Protein AF-A0A1Y1ZBZ5-F1 (afdb_monomer_lite)

Radius of gyration: 18.66 Å; chains: 1; bounding box: 40×49×50 Å

Structure (mmCIF, N/CA/C/O backbone):
data_AF-A0A1Y1ZBZ5-F1
#
_entry.id   AF-A0A1Y1ZBZ5-F1
#
loop_
_atom_site.group_PDB
_atom_site.id
_atom_site.type_symbol
_atom_site.label_atom_id
_atom_site.label_alt_id
_atom_site.label_comp_id
_atom_site.label_asym_id
_atom_site.label_entity_id
_atom_site.label_seq_id
_atom_site.pdbx_PDB_ins_code
_atom_site.Cartn_x
_atom_site.Cartn_y
_atom_site.Cartn_z
_atom_site.occupancy
_atom_site.B_iso_or_equiv
_atom_site.auth_seq_id
_atom_site.auth_comp_id
_atom_site.auth_asym_id
_atom_site.auth_atom_id
_atom_site.pdbx_PDB_model_num
ATOM 1 N N . MET A 1 1 ? -11.394 -5.362 -21.907 1.00 69.38 1 MET A N 1
ATOM 2 C CA . MET A 1 1 ? -10.695 -4.689 -20.794 1.00 69.38 1 MET A CA 1
ATOM 3 C C . MET A 1 1 ? -11.351 -3.338 -20.574 1.00 69.38 1 MET A C 1
ATOM 5 O O . MET A 1 1 ? -11.351 -2.527 -21.493 1.00 69.38 1 MET A O 1
ATOM 9 N N . ASP A 1 2 ? -11.970 -3.129 -19.415 1.00 85.25 2 ASP A N 1
ATOM 10 C CA . ASP A 1 2 ? -12.517 -1.825 -19.032 1.00 85.25 2 ASP A CA 1
ATOM 11 C C . ASP A 1 2 ? -11.369 -0.964 -18.491 1.00 85.25 2 ASP A C 1
ATOM 13 O O . ASP A 1 2 ? -10.941 -1.118 -17.347 1.00 85.25 2 ASP A O 1
ATOM 17 N N . ILE A 1 3 ? -10.825 -0.106 -19.357 1.00 80.75 3 ILE A N 1
ATOM 18 C CA . ILE A 1 3 ? -9.650 0.720 -19.053 1.00 80.75 3 ILE A CA 1
ATOM 19 C C . ILE A 1 3 ? -9.920 1.647 -17.864 1.00 80.75 3 ILE A C 1
ATOM 21 O O . ILE A 1 3 ? -9.030 1.860 -17.050 1.00 80.75 3 ILE A O 1
ATOM 25 N N . TYR A 1 4 ? -11.143 2.159 -17.709 1.00 82.94 4 TYR A N 1
ATOM 26 C CA . TYR A 1 4 ? -11.467 3.058 -16.603 1.00 82.94 4 TYR A CA 1
ATOM 27 C C . TYR A 1 4 ? -11.467 2.334 -15.258 1.00 82.94 4 TYR A C 1
ATOM 29 O O . TYR A 1 4 ? -11.014 2.900 -14.265 1.00 82.94 4 TYR A O 1
ATOM 37 N N . LYS A 1 5 ? -11.937 1.083 -15.217 1.00 84.75 5 LYS A N 1
ATOM 38 C CA . LYS A 1 5 ? -11.842 0.249 -14.010 1.00 84.75 5 LYS A CA 1
ATOM 39 C C . LYS A 1 5 ? -10.399 -0.116 -13.677 1.00 84.75 5 LYS A C 1
ATOM 41 O O . LYS A 1 5 ? -10.025 -0.034 -12.516 1.00 84.75 5 LYS A O 1
ATOM 46 N N . LEU A 1 6 ? -9.586 -0.452 -14.679 1.00 86.56 6 LEU A N 1
ATOM 47 C CA . LEU A 1 6 ? -8.159 -0.712 -14.478 1.00 86.56 6 LEU A CA 1
ATOM 48 C C . LEU A 1 6 ? -7.444 0.516 -13.902 1.00 86.56 6 LEU A C 1
ATOM 50 O O . LEU A 1 6 ? -6.784 0.402 -12.877 1.00 86.56 6 LEU A O 1
ATOM 54 N N . LEU A 1 7 ? -7.623 1.690 -14.517 1.00 83.56 7 LEU A N 1
ATOM 55 C CA . LEU A 1 7 ? -6.985 2.934 -14.071 1.00 83.56 7 LEU A CA 1
ATOM 56 C C . LEU A 1 7 ? -7.372 3.311 -12.635 1.00 83.56 7 LEU A C 1
ATOM 58 O O . LEU A 1 7 ? -6.543 3.834 -11.901 1.00 83.56 7 LEU A O 1
ATOM 62 N N . ARG A 1 8 ? -8.611 3.023 -12.213 1.00 82.19 8 ARG A N 1
ATOM 63 C CA . ARG A 1 8 ? -9.056 3.235 -10.824 1.00 82.19 8 ARG A CA 1
ATOM 64 C C . ARG A 1 8 ? -8.411 2.279 -9.822 1.00 82.19 8 ARG A C 1
ATOM 66 O O . ARG A 1 8 ? -8.309 2.636 -8.657 1.00 82.19 8 ARG A O 1
ATOM 73 N N . ASN A 1 9 ? -7.993 1.101 -10.274 1.00 85.19 9 ASN A N 1
ATOM 74 C CA . ASN A 1 9 ? -7.369 0.084 -9.433 1.00 85.19 9 ASN A CA 1
ATOM 75 C C . ASN A 1 9 ? -5.838 0.203 -9.407 1.00 85.19 9 ASN A C 1
ATOM 77 O O . ASN A 1 9 ? -5.194 -0.580 -8.717 1.00 85.19 9 ASN A O 1
ATOM 81 N N . LEU A 1 10 ? -5.242 1.136 -10.161 1.00 89.75 10 LEU A N 1
ATOM 82 C CA . LEU A 1 10 ? -3.791 1.293 -10.183 1.00 89.75 10 LEU A CA 1
ATOM 83 C C . LEU A 1 10 ? -3.264 1.793 -8.826 1.00 89.75 10 LEU A C 1
ATOM 85 O O . LEU A 1 10 ? -3.728 2.825 -8.328 1.00 89.75 10 LEU A O 1
ATOM 89 N N . PRO A 1 11 ? -2.258 1.118 -8.245 1.00 87.94 11 PRO A N 1
ATOM 90 C CA . PRO A 1 11 ? -1.683 1.522 -6.973 1.00 87.94 11 PRO A CA 1
ATOM 91 C C . PRO A 1 11 ? -0.736 2.705 -7.181 1.00 87.94 11 PRO A C 1
ATOM 93 O O . PRO A 1 11 ? 0.371 2.556 -7.697 1.00 87.94 11 PRO A O 1
ATOM 96 N N . LEU A 1 12 ? -1.156 3.905 -6.779 1.00 87.88 12 LEU A N 1
ATOM 97 C CA . LEU A 1 12 ? -0.315 5.100 -6.888 1.00 87.88 12 LEU A CA 1
ATOM 98 C C . LEU A 1 12 ? 0.829 5.045 -5.865 1.00 87.88 12 LEU A C 1
ATOM 100 O O . LEU A 1 12 ? 0.573 5.030 -4.663 1.00 87.88 12 LEU A O 1
ATOM 104 N N . LEU A 1 13 ? 2.084 5.106 -6.319 1.00 84.75 13 LEU A N 1
ATOM 105 C CA . LEU A 1 13 ? 3.285 4.948 -5.484 1.00 84.75 13 LEU A CA 1
ATOM 106 C C . LEU A 1 13 ? 3.338 5.945 -4.314 1.00 84.75 13 LEU A C 1
ATOM 108 O O . LEU A 1 13 ? 3.738 5.594 -3.205 1.00 84.75 13 LEU A O 1
ATOM 112 N N . LYS A 1 14 ? 2.840 7.171 -4.507 1.00 80.19 14 LYS A N 1
ATOM 113 C CA . LYS A 1 14 ? 2.757 8.190 -3.444 1.00 80.19 14 LYS A CA 1
ATOM 114 C C . LYS A 1 14 ? 1.963 7.739 -2.205 1.00 80.19 14 LYS A C 1
ATOM 116 O O . LYS A 1 14 ? 2.184 8.275 -1.120 1.00 80.19 14 LYS A O 1
ATOM 121 N N . ASN A 1 15 ? 1.068 6.758 -2.348 1.00 78.25 15 ASN A N 1
ATOM 122 C CA . ASN A 1 15 ? 0.250 6.228 -1.254 1.00 78.25 15 ASN A CA 1
ATOM 123 C C . ASN A 1 15 ? 1.016 5.231 -0.363 1.00 78.25 15 ASN A C 1
ATOM 125 O O . ASN A 1 15 ? 0.574 4.950 0.747 1.00 78.25 15 ASN A O 1
ATOM 129 N N . TYR A 1 16 ? 2.175 4.742 -0.811 1.00 76.50 16 TYR A N 1
ATOM 130 C CA . TYR A 1 16 ? 2.967 3.712 -0.127 1.00 76.50 16 TYR A CA 1
ATOM 131 C C . TYR A 1 16 ? 4.125 4.292 0.701 1.00 76.50 16 TYR A C 1
ATOM 133 O O . TYR A 1 16 ? 4.769 3.595 1.486 1.00 76.50 16 TYR A O 1
ATOM 141 N N . GLY A 1 17 ? 4.392 5.596 0.580 1.00 78.81 17 GLY A N 1
ATOM 142 C CA . GLY A 1 17 ? 5.429 6.276 1.352 1.00 78.81 17 GLY A CA 1
ATOM 143 C C . GLY A 1 17 ? 6.824 5.712 1.074 1.00 78.81 17 GLY A C 1
ATOM 144 O O . GLY A 1 17 ? 7.395 5.983 0.024 1.00 78.81 17 GLY A O 1
ATOM 145 N N . LYS A 1 18 ? 7.387 4.974 2.041 1.00 79.06 18 LYS A N 1
ATOM 146 C CA . LYS A 1 18 ? 8.712 4.335 1.926 1.00 79.06 18 LYS A CA 1
ATOM 147 C C . LYS A 1 18 ? 8.645 2.840 1.588 1.00 79.06 18 LYS A C 1
ATOM 149 O O . LYS A 1 18 ? 9.689 2.202 1.504 1.00 79.06 18 LYS A O 1
ATOM 154 N N . ASP A 1 19 ? 7.451 2.279 1.416 1.00 79.75 19 ASP A N 1
ATOM 155 C CA . ASP A 1 19 ? 7.257 0.851 1.153 1.00 79.75 19 ASP A CA 1
ATOM 156 C C . ASP A 1 19 ? 7.121 0.574 -0.354 1.00 79.75 19 ASP A C 1
ATOM 158 O O . ASP A 1 19 ? 6.043 0.295 -0.880 1.00 79.75 19 ASP A O 1
ATOM 162 N N . VAL A 1 20 ? 8.240 0.714 -1.073 1.00 87.00 20 VAL A N 1
ATOM 163 C CA . VAL A 1 20 ? 8.311 0.438 -2.522 1.00 87.00 20 VAL A CA 1
ATOM 164 C C . VAL A 1 20 ? 8.045 -1.046 -2.811 1.00 87.00 20 VAL A C 1
ATOM 166 O O . VAL A 1 20 ? 7.506 -1.378 -3.864 1.00 87.00 20 VAL A O 1
ATOM 169 N N . ASP A 1 21 ? 8.377 -1.930 -1.868 1.00 84.12 21 ASP A N 1
ATOM 170 C CA . ASP A 1 21 ? 8.143 -3.371 -1.972 1.00 84.12 21 ASP A CA 1
ATOM 171 C C . ASP A 1 21 ? 6.654 -3.706 -2.053 1.00 84.12 21 ASP A C 1
ATOM 173 O O . ASP A 1 21 ? 6.219 -4.389 -2.984 1.00 84.12 21 ASP A O 1
ATOM 177 N N . LEU A 1 22 ? 5.861 -3.182 -1.115 1.00 81.38 22 LEU A N 1
ATOM 178 C CA . LEU A 1 22 ? 4.415 -3.378 -1.119 1.00 81.38 22 LEU A CA 1
ATOM 179 C C . LEU A 1 22 ? 3.762 -2.757 -2.360 1.00 81.38 22 LEU A C 1
ATOM 181 O O . LEU A 1 22 ? 2.843 -3.344 -2.928 1.00 81.38 22 LEU A O 1
ATOM 185 N N . TRP A 1 23 ? 4.263 -1.606 -2.814 1.00 89.81 23 TRP A N 1
ATOM 186 C CA . TRP A 1 23 ? 3.781 -0.981 -4.045 1.00 89.81 23 TRP A CA 1
ATOM 187 C C . TRP A 1 23 ? 3.994 -1.871 -5.276 1.00 89.81 23 TRP A C 1
ATOM 189 O O . TRP A 1 23 ? 3.058 -2.064 -6.052 1.00 89.81 23 TRP A O 1
ATOM 199 N N . ILE A 1 24 ? 5.196 -2.435 -5.455 1.00 90.88 24 ILE A N 1
ATOM 200 C CA . ILE A 1 24 ? 5.482 -3.354 -6.569 1.00 90.88 24 ILE A CA 1
ATOM 201 C C . ILE A 1 24 ? 4.590 -4.592 -6.474 1.00 90.88 24 ILE A C 1
ATOM 203 O O . ILE A 1 24 ? 4.043 -5.018 -7.487 1.00 90.88 24 ILE A O 1
ATOM 207 N N . HIS A 1 25 ? 4.407 -5.147 -5.274 1.00 86.38 25 HIS A N 1
ATOM 208 C CA . HIS A 1 25 ? 3.533 -6.298 -5.065 1.00 86.38 25 HIS A CA 1
ATOM 209 C C . HIS A 1 25 ? 2.089 -6.018 -5.506 1.00 86.38 25 HIS A C 1
ATOM 211 O O . HIS A 1 25 ? 1.552 -6.747 -6.337 1.00 86.38 25 HIS A O 1
ATOM 217 N N . ASP A 1 26 ? 1.473 -4.947 -4.998 1.00 85.56 26 ASP A N 1
ATOM 218 C CA . ASP A 1 26 ? 0.099 -4.583 -5.367 1.00 85.56 26 ASP A CA 1
ATOM 219 C C . ASP A 1 26 ? -0.007 -4.227 -6.865 1.00 85.56 26 ASP A C 1
ATOM 221 O O . ASP A 1 26 ? -1.019 -4.509 -7.507 1.00 85.56 26 ASP A O 1
ATOM 225 N N . PHE A 1 27 ? 1.040 -3.639 -7.458 1.00 92.38 27 PHE A N 1
ATOM 226 C CA . PHE A 1 27 ? 1.088 -3.377 -8.898 1.00 92.38 27 PHE A CA 1
ATOM 227 C C . PHE A 1 27 ? 1.041 -4.676 -9.710 1.00 92.38 27 PHE A C 1
ATOM 229 O O . PHE A 1 27 ? 0.251 -4.781 -10.650 1.00 92.38 27 PHE A O 1
ATOM 236 N N . GLU A 1 28 ? 1.852 -5.667 -9.340 1.00 90.81 28 GLU A N 1
ATOM 237 C CA . GLU A 1 28 ? 1.876 -6.982 -9.983 1.00 90.81 28 GLU A CA 1
ATOM 238 C C . GLU A 1 28 ? 0.531 -7.711 -9.825 1.00 90.81 28 GLU A C 1
ATOM 240 O O . GLU A 1 28 ? 0.010 -8.220 -10.818 1.00 90.81 28 GLU A O 1
ATOM 245 N N . GLU A 1 29 ? -0.099 -7.663 -8.641 1.00 89.88 29 GLU A N 1
ATOM 246 C CA . GLU A 1 29 ? -1.443 -8.226 -8.423 1.00 89.88 29 GLU A CA 1
ATOM 247 C C . GLU A 1 29 ? -2.484 -7.616 -9.373 1.00 89.88 29 GLU A C 1
ATOM 249 O O . GLU A 1 29 ? -3.304 -8.334 -9.950 1.00 89.88 29 GLU A O 1
ATOM 254 N N . VAL A 1 30 ? -2.446 -6.295 -9.581 1.00 90.44 30 VAL A N 1
ATOM 255 C CA . VAL A 1 30 ? -3.346 -5.623 -10.528 1.00 90.44 30 VAL A CA 1
ATOM 256 C C . VAL A 1 30 ? -3.018 -6.026 -11.965 1.00 90.44 30 VAL A C 1
ATOM 258 O O . VAL A 1 30 ? -3.932 -6.311 -12.736 1.00 90.44 30 VAL A O 1
ATOM 261 N N . MET A 1 31 ? -1.745 -6.092 -12.358 1.00 93.62 31 MET A N 1
ATOM 262 C CA . MET A 1 31 ? -1.386 -6.533 -13.712 1.00 93.62 31 MET A CA 1
ATOM 263 C C . MET A 1 31 ? -1.865 -7.963 -13.991 1.00 93.62 31 MET A C 1
ATOM 265 O O . MET A 1 31 ? -2.387 -8.221 -15.077 1.00 93.62 31 MET A O 1
ATOM 269 N N . ASP A 1 32 ? -1.752 -8.865 -13.017 1.00 91.38 32 ASP A N 1
ATOM 270 C CA . ASP A 1 32 ? -2.187 -10.257 -13.141 1.00 91.38 32 ASP A CA 1
ATOM 271 C C . ASP A 1 32 ? -3.712 -10.396 -13.147 1.00 91.38 32 ASP A C 1
ATOM 273 O O . ASP A 1 32 ? -4.257 -11.109 -13.991 1.00 91.38 32 ASP A O 1
ATOM 277 N N . LEU A 1 33 ? -4.420 -9.653 -12.288 1.00 90.94 33 LEU A N 1
ATOM 278 C CA . LEU A 1 33 ? -5.887 -9.623 -12.251 1.00 90.94 33 LEU A CA 1
ATOM 279 C C . LEU A 1 33 ? -6.498 -9.238 -13.607 1.00 90.94 33 LEU A C 1
ATOM 281 O O . LEU A 1 33 ? -7.576 -9.711 -13.972 1.00 90.94 33 LEU A O 1
ATOM 285 N N . TRP A 1 34 ? -5.814 -8.368 -14.350 1.00 91.19 34 TRP A N 1
ATOM 286 C CA . TRP A 1 34 ? -6.251 -7.880 -15.657 1.00 91.19 34 TRP A CA 1
ATOM 287 C C . TRP A 1 34 ? -5.584 -8.597 -16.843 1.00 91.19 34 TRP A C 1
ATOM 289 O O . TRP A 1 34 ? -5.779 -8.168 -17.984 1.00 91.19 34 TRP A O 1
ATOM 299 N N . ASP A 1 35 ? -4.834 -9.676 -16.593 1.00 90.81 35 ASP A N 1
ATOM 300 C CA . ASP A 1 35 ? -4.120 -10.482 -17.595 1.00 90.81 35 ASP A CA 1
ATOM 301 C C . ASP A 1 35 ? -3.159 -9.658 -18.484 1.00 90.81 35 ASP A C 1
ATOM 303 O O . ASP A 1 35 ? -3.041 -9.822 -19.703 1.00 90.81 35 ASP A O 1
ATOM 307 N N . ILE A 1 36 ? -2.457 -8.698 -17.875 1.00 91.75 36 ILE A N 1
ATOM 308 C CA . ILE A 1 36 ? -1.510 -7.807 -18.552 1.00 91.75 36 ILE A CA 1
ATOM 309 C C . ILE A 1 36 ? -0.095 -8.360 -18.380 1.00 91.75 36 ILE A C 1
ATOM 311 O O . ILE A 1 36 ? 0.669 -7.902 -17.540 1.00 91.75 36 ILE A O 1
ATOM 315 N N . GLN A 1 37 ? 0.281 -9.321 -19.226 1.00 89.56 37 GLN A N 1
ATOM 316 C CA . GLN A 1 37 ? 1.601 -9.974 -19.170 1.00 89.56 37 GLN A CA 1
ATOM 317 C C . GLN A 1 37 ? 2.671 -9.300 -20.047 1.00 89.56 37 GLN A C 1
ATOM 319 O O . GLN A 1 37 ? 3.867 -9.543 -19.905 1.00 89.56 37 GLN A O 1
ATOM 324 N N . ASN A 1 38 ? 2.266 -8.436 -20.985 1.00 90.31 38 ASN A N 1
ATOM 325 C CA . ASN A 1 38 ? 3.201 -7.793 -21.907 1.00 90.31 38 ASN A CA 1
ATOM 326 C C . ASN A 1 38 ? 4.085 -6.751 -21.176 1.00 90.31 38 ASN A C 1
ATOM 328 O O . ASN A 1 38 ? 3.538 -5.758 -20.686 1.00 90.31 38 ASN A O 1
ATOM 332 N N . PRO A 1 39 ? 5.428 -6.888 -21.184 1.00 87.38 39 PRO A N 1
ATOM 333 C CA . PRO A 1 39 ? 6.322 -6.001 -20.430 1.00 87.38 39 PRO A CA 1
ATOM 334 C C . PRO A 1 39 ? 6.213 -4.520 -20.813 1.00 87.38 39 PRO A C 1
ATOM 336 O O . PRO A 1 39 ? 6.206 -3.654 -19.944 1.00 87.38 39 PRO A O 1
ATOM 339 N N . LYS A 1 40 ? 6.026 -4.218 -22.106 1.00 87.75 40 LYS A N 1
ATOM 340 C CA . LYS A 1 40 ? 5.828 -2.842 -22.586 1.00 87.75 40 LYS A CA 1
ATOM 341 C C . LYS A 1 40 ? 4.571 -2.213 -21.994 1.00 87.75 40 LYS A C 1
ATOM 343 O O . LYS A 1 40 ? 4.585 -1.053 -21.600 1.00 87.75 40 LYS A O 1
ATOM 348 N N . ARG A 1 41 ? 3.467 -2.967 -21.967 1.00 89.94 41 ARG A N 1
ATOM 349 C CA . ARG A 1 41 ? 2.196 -2.485 -21.406 1.00 89.94 41 ARG A CA 1
ATOM 350 C C . ARG A 1 41 ? 2.289 -2.300 -19.900 1.00 89.94 41 ARG A C 1
ATOM 352 O O . ARG A 1 41 ? 1.838 -1.271 -19.413 1.00 89.94 41 ARG A O 1
ATOM 359 N N . ARG A 1 42 ? 2.899 -3.255 -19.194 1.00 91.44 42 ARG A N 1
ATOM 360 C CA . ARG A 1 42 ? 3.155 -3.146 -17.753 1.00 91.44 42 ARG A CA 1
ATOM 361 C C . ARG A 1 42 ? 3.934 -1.871 -17.436 1.00 91.44 42 ARG A C 1
ATOM 363 O O . ARG A 1 42 ? 3.509 -1.105 -16.586 1.00 91.44 42 ARG A O 1
ATOM 370 N N . LEU A 1 43 ? 4.988 -1.569 -18.192 1.00 89.19 43 LEU A N 1
ATOM 371 C CA . LEU A 1 43 ? 5.766 -0.351 -17.973 1.00 89.19 43 LEU A CA 1
ATOM 372 C C . LEU A 1 43 ? 4.950 0.941 -18.165 1.00 89.19 43 LEU A C 1
ATOM 374 O O . LEU A 1 43 ? 5.061 1.859 -17.358 1.00 89.19 43 LEU A O 1
ATOM 378 N N . ILE A 1 44 ? 4.094 0.999 -19.190 1.00 90.31 44 ILE A N 1
ATOM 379 C CA . ILE A 1 44 ? 3.196 2.146 -19.408 1.00 90.31 44 ILE A CA 1
ATOM 380 C C . ILE A 1 44 ? 2.268 2.338 -18.201 1.00 90.31 44 ILE A C 1
ATOM 382 O O . ILE A 1 44 ? 2.127 3.450 -17.706 1.00 90.31 44 ILE A O 1
ATOM 386 N N . PHE A 1 45 ? 1.660 1.265 -17.689 1.00 93.06 45 PHE A N 1
ATOM 387 C CA . PHE A 1 45 ? 0.811 1.366 -16.498 1.00 93.06 45 PHE A CA 1
ATOM 388 C C . PHE A 1 45 ? 1.600 1.721 -15.242 1.00 93.06 45 PHE A C 1
ATOM 390 O O . PHE A 1 45 ? 1.108 2.481 -14.415 1.00 93.06 45 PHE A O 1
ATOM 397 N N . MET A 1 46 ? 2.832 1.232 -15.118 1.00 92.44 46 MET A N 1
ATOM 398 C CA . MET A 1 46 ? 3.712 1.601 -14.017 1.00 92.44 46 MET A CA 1
ATOM 399 C C . MET A 1 46 ? 3.995 3.105 -14.029 1.00 92.44 46 MET A C 1
ATOM 401 O O . MET A 1 46 ? 3.888 3.743 -12.987 1.00 92.44 46 MET A O 1
ATOM 405 N N . GLN A 1 47 ? 4.257 3.701 -15.198 1.00 91.31 47 GLN A N 1
ATOM 406 C CA . GLN A 1 47 ? 4.390 5.155 -15.330 1.00 91.31 47 GLN A CA 1
ATOM 407 C C . GLN A 1 47 ? 3.127 5.879 -14.839 1.00 91.31 47 GLN A C 1
ATOM 409 O O . GLN A 1 47 ? 3.228 6.870 -14.122 1.00 91.31 47 GLN A O 1
ATOM 414 N N . GLU A 1 48 ? 1.931 5.381 -15.138 1.00 91.44 48 GLU A N 1
ATOM 415 C CA . GLU A 1 48 ? 0.686 5.992 -14.648 1.00 91.44 48 GLU A CA 1
ATOM 416 C C . GLU A 1 48 ? 0.520 5.929 -13.116 1.00 91.44 48 GLU A C 1
ATOM 418 O O . GLU A 1 48 ? -0.211 6.738 -12.547 1.00 91.44 48 GLU A O 1
ATOM 423 N N . CYS A 1 49 ? 1.251 5.048 -12.428 1.00 90.38 49 CYS A N 1
ATOM 424 C CA . CYS A 1 49 ? 1.246 4.940 -10.970 1.00 90.38 49 CYS A CA 1
ATOM 425 C C . CYS A 1 49 ? 2.151 5.956 -10.247 1.00 90.38 49 CYS A C 1
ATOM 427 O O . CYS A 1 49 ? 2.161 5.976 -9.013 1.00 90.38 49 CYS A O 1
ATOM 429 N N . MET A 1 50 ? 2.944 6.767 -10.955 1.00 89.19 50 MET A N 1
ATOM 430 C CA . MET A 1 50 ? 4.010 7.577 -10.348 1.00 89.19 50 MET A CA 1
ATOM 431 C C . MET A 1 50 ? 4.015 9.043 -10.787 1.00 89.19 50 MET A C 1
ATOM 433 O O . MET A 1 50 ? 3.559 9.414 -11.871 1.00 89.19 50 MET A O 1
ATOM 437 N N . ASP A 1 51 ? 4.585 9.883 -9.926 1.00 88.06 51 ASP A N 1
ATOM 438 C CA . ASP A 1 51 ? 4.747 11.310 -10.181 1.00 88.06 51 ASP A CA 1
ATOM 439 C C . ASP A 1 51 ? 5.860 11.568 -11.213 1.00 88.06 51 ASP A C 1
ATOM 441 O O . ASP A 1 51 ? 6.745 10.737 -11.429 1.00 88.06 51 ASP A O 1
ATOM 445 N N . TYR A 1 52 ? 5.845 12.757 -11.827 1.00 87.56 52 TYR A N 1
ATOM 446 C CA . TYR A 1 52 ? 6.741 13.125 -12.934 1.00 87.56 52 TYR A CA 1
ATOM 447 C C . TYR A 1 52 ? 8.222 12.828 -12.659 1.00 87.56 52 TYR A C 1
ATOM 449 O O . TYR A 1 52 ? 8.919 12.298 -13.516 1.00 87.56 52 TYR A O 1
ATOM 457 N N . ALA A 1 53 ? 8.706 13.118 -11.451 1.00 87.56 53 ALA A N 1
ATOM 458 C CA . ALA A 1 53 ? 10.117 12.940 -11.133 1.00 87.56 53 ALA A CA 1
ATOM 459 C C . ALA A 1 53 ? 10.557 11.463 -11.146 1.00 87.56 53 ALA A C 1
ATOM 461 O O . ALA A 1 53 ? 11.654 11.150 -11.595 1.00 87.56 53 ALA A O 1
ATOM 462 N N . LEU A 1 54 ? 9.682 10.547 -10.724 1.00 89.69 54 LEU A N 1
ATOM 463 C CA . LEU A 1 54 ? 9.945 9.107 -10.764 1.00 89.69 54 LEU A CA 1
ATOM 464 C C . LEU A 1 54 ? 9.784 8.533 -12.178 1.00 89.69 54 LEU A C 1
ATOM 466 O O . LEU A 1 54 ? 10.492 7.589 -12.525 1.00 89.69 54 LEU A O 1
ATOM 470 N N . LYS A 1 55 ? 8.940 9.148 -13.025 1.00 91.69 55 LYS A N 1
ATOM 471 C CA . LYS A 1 55 ? 8.898 8.831 -14.464 1.00 91.69 55 LYS A CA 1
ATOM 472 C C . LYS A 1 55 ? 10.254 9.082 -15.124 1.00 91.69 55 LYS A C 1
ATOM 474 O O . LYS A 1 55 ? 10.705 8.248 -15.903 1.00 91.69 55 LYS A O 1
ATOM 479 N N . GLU A 1 56 ? 10.924 10.184 -14.781 1.00 90.00 56 GLU A N 1
ATOM 480 C CA . GLU A 1 56 ? 12.269 10.486 -15.292 1.00 90.00 56 GLU A CA 1
ATOM 481 C C . GLU A 1 56 ? 13.320 9.488 -14.787 1.00 90.00 56 GLU A C 1
ATOM 483 O O . GLU A 1 56 ? 14.177 9.062 -15.560 1.00 90.00 56 GLU A O 1
ATOM 488 N N . VAL A 1 57 ? 13.223 9.041 -13.527 1.00 89.81 57 VAL A N 1
ATOM 489 C CA . VAL A 1 57 ? 14.086 7.962 -13.011 1.00 89.81 57 VAL A CA 1
ATOM 490 C C . VAL A 1 57 ? 13.882 6.696 -13.837 1.00 89.81 57 VAL A C 1
ATOM 492 O O . VAL A 1 57 ? 14.850 6.149 -14.356 1.00 89.81 57 VAL A O 1
ATOM 495 N N . LEU A 1 58 ? 12.634 6.268 -14.037 1.00 88.94 58 LEU A N 1
ATOM 496 C CA . LEU A 1 58 ? 12.322 5.075 -14.822 1.00 88.94 58 LEU A CA 1
ATOM 497 C C . LEU A 1 58 ? 12.837 5.175 -16.264 1.00 88.94 58 LEU A C 1
ATOM 499 O O . LEU A 1 58 ? 13.439 4.232 -16.770 1.00 88.94 58 LEU A O 1
ATOM 503 N N . LYS A 1 59 ? 12.673 6.339 -16.895 1.00 87.31 59 LYS A N 1
ATOM 504 C CA . LYS A 1 59 ? 13.187 6.609 -18.239 1.00 87.31 59 LYS A CA 1
ATOM 505 C C . LYS A 1 59 ? 14.715 6.518 -18.296 1.00 87.31 59 LYS A C 1
ATOM 507 O O . LYS A 1 59 ? 15.259 5.927 -19.222 1.00 87.31 59 LYS A O 1
ATOM 512 N N . SER A 1 60 ? 15.410 7.035 -17.282 1.00 86.56 60 SER A N 1
ATOM 513 C CA . SER A 1 60 ? 16.871 6.920 -17.196 1.00 86.56 60 SER A CA 1
ATOM 514 C C . SER A 1 60 ? 17.338 5.466 -17.065 1.00 86.56 60 SER A C 1
ATOM 516 O O . SER A 1 60 ? 18.376 5.100 -17.613 1.00 86.56 60 SER A O 1
ATOM 518 N N . ILE A 1 61 ? 16.559 4.608 -16.397 1.00 86.56 61 ILE A N 1
ATOM 519 C CA . ILE A 1 61 ? 16.834 3.168 -16.324 1.00 86.56 61 ILE A CA 1
ATOM 520 C C . ILE A 1 61 ? 16.692 2.538 -17.715 1.00 86.56 61 ILE A C 1
ATOM 522 O O . ILE A 1 61 ? 17.547 1.751 -18.115 1.00 86.56 61 ILE A O 1
ATOM 526 N N . GLU A 1 62 ? 15.646 2.899 -18.468 1.00 82.19 62 GLU A N 1
ATOM 527 C CA . GLU A 1 62 ? 15.440 2.409 -19.838 1.00 82.19 62 GLU A CA 1
ATOM 528 C C . GLU A 1 62 ? 16.570 2.831 -20.790 1.00 82.19 62 GLU A C 1
ATOM 530 O O . GLU A 1 62 ? 17.012 2.030 -21.613 1.00 82.19 62 GLU A O 1
ATOM 535 N N . GLU A 1 63 ? 17.049 4.072 -20.678 1.00 82.31 63 GLU A N 1
ATOM 536 C CA . GLU A 1 63 ? 18.116 4.622 -21.528 1.00 82.31 63 GLU A CA 1
ATOM 537 C C . GLU A 1 63 ? 19.493 4.004 -21.232 1.00 82.31 63 GLU A C 1
ATOM 539 O O . GLU A 1 63 ? 20.306 3.854 -22.144 1.00 82.31 63 GLU A O 1
ATOM 544 N N . ASN A 1 64 ? 19.739 3.602 -19.980 1.00 76.94 64 ASN A N 1
ATOM 545 C CA . ASN A 1 64 ? 21.003 3.006 -19.536 1.00 76.94 64 ASN A CA 1
ATOM 546 C C . ASN A 1 64 ? 21.042 1.467 -19.647 1.00 76.94 64 ASN A C 1
ATOM 548 O O . ASN A 1 64 ? 22.079 0.859 -19.382 1.00 76.94 64 ASN A O 1
ATOM 552 N N . GLY A 1 65 ? 19.931 0.821 -20.014 1.00 69.94 65 GLY A N 1
ATOM 553 C CA . GLY A 1 65 ? 19.839 -0.635 -20.117 1.00 69.94 65 GLY A CA 1
ATOM 554 C C . GLY A 1 65 ? 20.558 -1.201 -21.346 1.00 69.94 65 GLY A C 1
ATOM 555 O O . GLY A 1 65 ? 20.206 -0.899 -22.490 1.00 69.94 65 GLY A O 1
ATOM 556 N N . GLU A 1 66 ? 21.524 -2.100 -21.136 1.00 58.69 66 GLU A N 1
ATOM 557 C CA . GLU A 1 66 ? 22.128 -2.861 -22.233 1.00 58.69 66 GLU A CA 1
ATOM 558 C C . GLU A 1 66 ? 21.069 -3.761 -22.910 1.00 58.69 66 GLU A C 1
ATOM 560 O O . GLU A 1 66 ? 20.285 -4.459 -22.265 1.00 58.69 66 GLU A O 1
ATOM 565 N N . ASN A 1 67 ? 21.048 -3.759 -24.247 1.00 58.75 67 ASN A N 1
ATOM 566 C CA . ASN A 1 67 ? 20.224 -4.628 -25.106 1.00 58.75 67 ASN A CA 1
ATOM 567 C C . ASN A 1 67 ? 18.714 -4.323 -25.243 1.00 58.75 67 ASN A C 1
ATOM 569 O O . ASN A 1 67 ? 17.979 -5.197 -25.704 1.00 58.75 67 ASN A O 1
ATOM 573 N N . LYS A 1 68 ? 18.227 -3.105 -24.941 1.00 58.94 68 LYS A N 1
ATOM 574 C CA . LYS A 1 68 ? 16.799 -2.714 -25.129 1.00 58.94 68 LYS A CA 1
ATOM 575 C C . LYS A 1 68 ? 15.798 -3.657 -24.436 1.00 58.94 68 LYS A C 1
ATOM 577 O O . LYS A 1 68 ? 14.658 -3.808 -24.884 1.00 58.94 68 LYS A O 1
ATOM 582 N N . THR A 1 69 ? 16.232 -4.334 -23.379 1.00 67.19 69 THR A N 1
ATOM 583 C CA . THR A 1 69 ? 15.362 -5.186 -22.569 1.00 67.19 69 THR A CA 1
ATOM 584 C C . THR A 1 69 ? 14.640 -4.327 -21.535 1.00 67.19 69 THR A C 1
ATOM 586 O O . THR A 1 69 ? 15.188 -3.341 -21.049 1.00 67.19 69 THR A O 1
ATOM 589 N N . TYR A 1 70 ? 13.379 -4.657 -21.241 1.00 76.12 70 TYR A N 1
ATOM 590 C CA . TYR A 1 70 ? 12.613 -3.941 -20.219 1.00 76.12 70 TYR A CA 1
ATOM 591 C C . TYR A 1 70 ? 13.255 -4.167 -18.844 1.00 76.12 70 TYR A C 1
ATOM 593 O O . TYR A 1 70 ? 13.602 -5.315 -18.542 1.00 76.12 70 TYR A O 1
ATOM 601 N N . PRO A 1 71 ? 13.419 -3.117 -18.017 1.00 82.19 71 PRO A N 1
ATOM 602 C CA . PRO A 1 71 ? 14.066 -3.260 -16.722 1.00 82.19 71 PRO A CA 1
ATOM 603 C C . PRO A 1 71 ? 13.277 -4.210 -15.823 1.00 82.19 71 PRO A C 1
ATOM 605 O O . PRO A 1 71 ? 12.044 -4.220 -15.828 1.00 82.19 71 PRO A O 1
ATOM 608 N N . SER A 1 72 ? 13.995 -5.025 -15.049 1.00 85.19 72 SER A N 1
ATOM 609 C CA . SER A 1 72 ? 13.365 -5.898 -14.063 1.00 85.19 72 SER A CA 1
ATOM 610 C C . SER A 1 72 ? 12.778 -5.070 -12.920 1.00 85.19 72 SER A C 1
ATOM 612 O O . SER A 1 72 ? 13.293 -4.005 -12.575 1.00 85.19 72 SER A O 1
ATOM 614 N N . THR A 1 73 ? 11.732 -5.588 -12.276 1.00 84.94 73 THR A N 1
ATOM 615 C CA . THR A 1 73 ? 11.139 -4.973 -11.077 1.00 84.94 73 THR A CA 1
ATOM 616 C C . THR A 1 73 ? 12.167 -4.756 -9.966 1.00 84.94 73 THR A C 1
ATOM 618 O O . THR A 1 73 ? 12.093 -3.753 -9.264 1.00 84.94 73 THR A O 1
ATOM 621 N N . GLN A 1 74 ? 13.177 -5.627 -9.859 1.00 85.81 74 GLN A N 1
ATOM 622 C CA . GLN A 1 74 ? 14.283 -5.470 -8.913 1.00 85.81 74 GLN A CA 1
ATOM 623 C C . GLN A 1 74 ? 15.137 -4.224 -9.201 1.00 85.81 74 GLN A C 1
ATOM 625 O O . GLN A 1 74 ? 15.431 -3.468 -8.281 1.00 85.81 74 GLN A O 1
ATOM 630 N N . ILE A 1 75 ? 15.502 -3.978 -10.464 1.00 89.12 75 ILE A N 1
ATOM 631 C CA . ILE A 1 75 ? 16.286 -2.788 -10.842 1.00 89.12 75 ILE A CA 1
ATOM 632 C C . ILE A 1 75 ? 15.470 -1.517 -10.588 1.00 89.12 75 ILE A C 1
ATOM 634 O O . ILE A 1 75 ? 15.978 -0.548 -10.027 1.00 89.12 75 ILE A O 1
ATOM 638 N N . ILE A 1 76 ? 14.187 -1.535 -10.965 1.00 89.56 76 ILE A N 1
ATOM 639 C CA . ILE A 1 76 ? 13.271 -0.406 -10.749 1.00 89.56 76 ILE A CA 1
ATOM 640 C C . ILE A 1 76 ? 13.167 -0.087 -9.255 1.00 89.56 76 ILE A C 1
ATOM 642 O O . ILE A 1 76 ? 13.297 1.071 -8.863 1.00 89.56 76 ILE A O 1
ATOM 646 N N . LYS A 1 77 ? 12.988 -1.117 -8.420 1.00 90.12 77 LYS A N 1
ATOM 647 C CA . LYS A 1 77 ? 12.952 -0.986 -6.963 1.00 90.12 77 LYS A CA 1
ATOM 648 C C . LYS A 1 77 ? 14.199 -0.283 -6.433 1.00 90.12 77 LYS A C 1
ATOM 650 O O . LYS A 1 77 ? 14.076 0.692 -5.699 1.00 90.12 77 LYS A O 1
ATOM 655 N N . GLU A 1 78 ? 15.382 -0.778 -6.785 1.00 90.06 78 GLU A N 1
ATOM 656 C CA . GLU A 1 78 ? 16.651 -0.274 -6.252 1.00 90.06 78 GLU A CA 1
ATOM 657 C C . GLU A 1 78 ? 16.887 1.196 -6.618 1.00 90.06 78 GLU A C 1
ATOM 659 O O . GLU A 1 78 ? 17.252 2.001 -5.758 1.00 90.06 78 GLU A O 1
ATOM 664 N N . GLU A 1 79 ? 16.620 1.581 -7.866 1.00 91.44 79 GLU A N 1
ATOM 665 C CA . GLU A 1 79 ? 16.774 2.973 -8.298 1.00 91.44 79 GLU A CA 1
ATOM 666 C C . GLU A 1 79 ? 15.705 3.893 -7.690 1.00 91.44 79 GLU A C 1
ATOM 668 O O . GLU A 1 79 ? 16.004 5.040 -7.349 1.00 91.44 79 GLU A O 1
ATOM 673 N N . PHE A 1 80 ? 14.484 3.404 -7.459 1.00 91.25 80 PHE A N 1
ATOM 674 C CA . PHE A 1 80 ? 13.457 4.176 -6.755 1.00 91.25 80 PHE A CA 1
ATOM 675 C C . PHE A 1 80 ? 13.801 4.375 -5.285 1.00 91.25 80 PHE A C 1
ATOM 677 O O . PHE A 1 80 ? 13.697 5.490 -4.779 1.00 91.25 80 PHE A O 1
ATOM 684 N N . GLU A 1 81 ? 14.257 3.330 -4.598 1.00 91.19 81 GLU A N 1
ATOM 685 C CA . GLU A 1 81 ? 14.706 3.433 -3.211 1.00 91.19 81 GLU A CA 1
ATOM 686 C C . GLU A 1 81 ? 15.865 4.418 -3.068 1.00 91.19 81 GLU A C 1
ATOM 688 O O . GLU A 1 81 ? 15.854 5.262 -2.172 1.00 91.19 81 GLU A O 1
ATOM 693 N N . LYS A 1 82 ? 16.829 4.368 -3.988 1.00 91.06 82 LYS A N 1
ATOM 694 C CA . LYS A 1 82 ? 17.949 5.308 -4.050 1.00 91.06 82 LYS A CA 1
ATOM 695 C C . LYS A 1 82 ? 17.481 6.741 -4.294 1.00 91.06 82 LYS A C 1
ATOM 697 O O . LYS A 1 82 ? 17.911 7.639 -3.571 1.00 91.06 82 LYS A O 1
ATOM 702 N N . TYR A 1 83 ? 16.585 6.959 -5.257 1.00 90.31 83 TYR A N 1
ATOM 703 C CA . TYR A 1 83 ? 16.026 8.282 -5.546 1.00 90.31 83 TYR A CA 1
ATOM 704 C C . TYR A 1 83 ? 15.250 8.858 -4.353 1.00 90.31 83 TYR A C 1
ATOM 706 O O . TYR A 1 83 ? 15.401 10.030 -4.010 1.00 90.31 83 TYR A O 1
ATOM 714 N N . LEU A 1 84 ? 14.452 8.024 -3.685 1.00 87.44 84 LEU A N 1
ATOM 715 C CA . LEU A 1 84 ? 13.651 8.401 -2.519 1.00 87.44 84 LEU A CA 1
ATOM 716 C C . LEU A 1 84 ? 14.468 8.474 -1.216 1.00 87.44 84 LEU A C 1
ATOM 718 O O . LEU A 1 84 ? 13.921 8.836 -0.172 1.00 87.44 84 LEU A O 1
ATOM 722 N N . GLY A 1 85 ? 15.761 8.132 -1.249 1.00 88.12 85 GLY A N 1
ATOM 723 C CA . GLY A 1 85 ? 16.632 8.113 -0.072 1.00 88.12 85 GLY A CA 1
ATOM 724 C C . GLY A 1 85 ? 16.211 7.080 0.979 1.00 88.12 85 GLY A C 1
ATOM 725 O O . GLY A 1 85 ? 16.396 7.308 2.174 1.00 88.12 85 GLY A O 1
ATOM 726 N N . ILE A 1 86 ? 15.608 5.969 0.553 1.00 86.56 86 ILE A N 1
ATOM 727 C CA . ILE A 1 86 ? 15.142 4.892 1.428 1.00 86.56 86 ILE A CA 1
ATOM 728 C C . ILE A 1 86 ? 16.343 4.055 1.868 1.00 86.56 86 ILE A C 1
ATOM 730 O O . ILE A 1 86 ? 17.015 3.403 1.070 1.00 86.56 86 ILE A O 1
ATOM 734 N N . THR A 1 87 ? 16.608 4.054 3.170 1.00 85.31 87 THR A N 1
ATOM 735 C CA . THR A 1 87 ? 17.723 3.316 3.773 1.00 85.31 87 THR A CA 1
ATOM 736 C C . THR A 1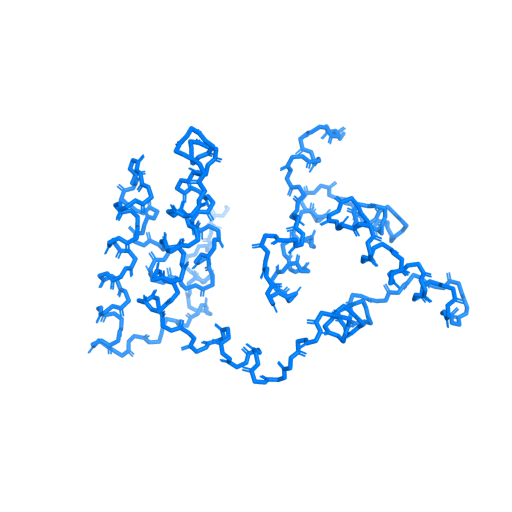 87 ? 17.288 1.949 4.301 1.00 85.31 87 THR A C 1
ATOM 738 O O . THR A 1 87 ? 16.107 1.691 4.522 1.00 85.31 87 THR A O 1
ATOM 741 N N . GLN A 1 88 ? 18.246 1.067 4.607 1.00 76.06 88 GLN A N 1
ATOM 742 C CA . GLN A 1 88 ? 17.950 -0.194 5.307 1.00 76.06 88 GLN A CA 1
ATOM 743 C C . GLN A 1 88 ? 17.271 0.041 6.667 1.00 76.06 88 GLN A C 1
ATOM 745 O O . GLN A 1 88 ? 16.386 -0.717 7.054 1.00 76.06 88 GLN A O 1
ATOM 750 N N . ASN A 1 89 ? 17.622 1.126 7.367 1.00 71.56 89 ASN A N 1
ATOM 751 C CA . ASN A 1 89 ? 16.960 1.506 8.615 1.00 71.56 89 ASN A CA 1
ATOM 752 C C . ASN A 1 89 ? 15.497 1.896 8.397 1.00 71.56 89 ASN A C 1
ATOM 754 O O . ASN A 1 89 ? 14.665 1.553 9.230 1.00 71.56 89 ASN A O 1
ATOM 758 N N . ASP A 1 90 ? 15.168 2.558 7.286 1.00 69.56 90 ASP A N 1
ATOM 759 C CA . ASP A 1 90 ? 13.779 2.868 6.943 1.00 69.56 90 ASP A CA 1
ATOM 760 C C . ASP A 1 90 ? 12.970 1.599 6.687 1.00 69.56 90 ASP A C 1
ATOM 762 O O . ASP A 1 90 ? 11.858 1.475 7.188 1.00 69.56 90 ASP A O 1
ATOM 766 N N . LYS A 1 91 ? 13.547 0.622 5.981 1.00 72.12 91 LYS A N 1
ATOM 767 C CA . LYS A 1 91 ? 12.905 -0.681 5.747 1.00 72.12 91 LYS A CA 1
ATOM 768 C C . LYS A 1 91 ? 12.671 -1.431 7.057 1.00 72.12 91 LYS A C 1
ATOM 770 O O . LYS A 1 91 ? 11.580 -1.934 7.307 1.00 72.12 91 LYS A O 1
ATOM 775 N N . ILE A 1 92 ? 13.672 -1.450 7.940 1.00 69.50 92 ILE A N 1
ATOM 776 C CA . ILE A 1 92 ? 13.545 -2.028 9.285 1.00 69.50 92 ILE A CA 1
ATOM 777 C C . ILE A 1 92 ? 12.488 -1.279 10.102 1.00 69.50 92 ILE A C 1
ATOM 779 O O . ILE A 1 92 ? 11.740 -1.913 10.842 1.00 69.50 92 ILE A O 1
ATOM 783 N N . TRP A 1 93 ? 12.418 0.048 9.983 1.00 63.47 93 TRP A N 1
ATOM 784 C CA . TRP A 1 93 ? 11.408 0.855 10.658 1.00 63.47 93 TRP A CA 1
ATOM 785 C C . TRP A 1 93 ? 10.006 0.525 10.156 1.00 63.47 93 TRP A C 1
ATOM 787 O O . TRP A 1 93 ? 9.140 0.285 10.981 1.00 63.47 93 TRP A O 1
ATOM 797 N N . VAL A 1 94 ? 9.784 0.418 8.842 1.00 65.56 94 VAL A N 1
ATOM 798 C CA . VAL A 1 94 ? 8.492 -0.013 8.273 1.00 65.56 94 VAL A CA 1
ATOM 799 C C . VAL A 1 94 ? 8.075 -1.376 8.837 1.00 65.56 94 VAL A C 1
ATOM 801 O O . VAL A 1 94 ? 6.939 -1.537 9.275 1.00 65.56 94 VAL A O 1
ATOM 804 N N . LEU A 1 95 ? 9.014 -2.324 8.931 1.00 63.75 95 LEU A N 1
ATOM 805 C CA . LEU A 1 95 ? 8.764 -3.652 9.504 1.00 63.75 95 LEU A CA 1
ATOM 806 C C . LEU A 1 95 ? 8.492 -3.637 11.017 1.00 63.75 95 LEU A C 1
ATOM 808 O O . LEU A 1 95 ? 7.821 -4.533 11.525 1.00 63.75 95 LEU A O 1
ATOM 812 N N . LYS A 1 96 ? 9.048 -2.671 11.756 1.00 63.78 96 LYS A N 1
ATOM 813 C CA . LYS A 1 96 ? 8.995 -2.624 13.226 1.00 63.78 96 LYS A CA 1
ATOM 814 C C . LYS A 1 96 ? 8.090 -1.534 13.789 1.00 63.78 96 LYS A C 1
ATOM 816 O O . LYS A 1 96 ? 7.931 -1.499 15.005 1.00 63.78 96 LYS A O 1
ATOM 821 N N . GLU A 1 97 ? 7.534 -0.643 12.969 1.00 68.56 97 GLU A N 1
ATOM 822 C CA . GLU A 1 97 ? 6.741 0.487 13.448 1.00 68.56 97 GLU A CA 1
ATOM 823 C C . GLU A 1 97 ? 5.442 -0.031 14.085 1.00 68.56 97 GLU A C 1
ATOM 825 O O . GLU A 1 97 ? 4.570 -0.551 13.370 1.00 68.56 97 GLU A O 1
ATOM 830 N N . PRO A 1 98 ? 5.277 0.135 15.411 1.00 71.88 98 PRO A N 1
ATOM 831 C CA . PRO A 1 98 ? 4.075 -0.291 16.112 1.00 71.88 98 PRO A CA 1
ATOM 832 C C . PRO A 1 98 ? 2.843 0.448 15.581 1.00 71.88 98 PRO A C 1
ATOM 834 O O . PRO A 1 98 ? 2.919 1.653 15.320 1.00 71.88 98 PRO A O 1
ATOM 837 N N . ILE A 1 99 ? 1.686 -0.227 15.502 1.00 79.69 99 ILE A N 1
ATOM 838 C CA . ILE A 1 99 ? 0.405 0.403 15.114 1.00 79.69 99 ILE A CA 1
ATOM 839 C C . ILE A 1 99 ? 0.156 1.715 15.868 1.00 79.69 99 ILE A C 1
ATOM 841 O O . ILE A 1 99 ? -0.229 2.679 15.214 1.00 79.69 99 ILE A O 1
ATOM 845 N N . PRO A 1 100 ? 0.380 1.823 17.197 1.00 74.75 100 PRO A N 1
ATOM 846 C CA . PRO A 1 100 ? 0.149 3.088 17.891 1.00 74.75 100 PRO A CA 1
ATOM 847 C C . PRO A 1 100 ? 0.990 4.247 17.336 1.00 74.75 100 PRO A C 1
ATOM 849 O O . PRO A 1 100 ? 0.488 5.358 17.186 1.00 74.75 100 PRO A O 1
ATOM 852 N N . ILE A 1 101 ? 2.256 3.998 16.987 1.00 73.69 101 ILE A N 1
ATOM 853 C CA . ILE A 1 101 ? 3.146 5.024 16.423 1.00 73.69 101 ILE A CA 1
ATOM 854 C C . ILE A 1 101 ? 2.707 5.382 14.999 1.00 73.69 101 ILE A C 1
ATOM 856 O O . ILE A 1 101 ? 2.587 6.567 14.672 1.00 73.69 101 ILE A O 1
ATOM 860 N N . PHE A 1 102 ? 2.385 4.374 14.185 1.00 81.25 102 PHE A N 1
ATOM 861 C CA . PHE A 1 102 ? 1.815 4.574 12.854 1.00 81.25 102 PHE A CA 1
ATOM 862 C C . PHE A 1 102 ? 0.530 5.416 12.913 1.00 81.25 102 PHE A C 1
ATOM 864 O O . PHE A 1 102 ? 0.402 6.410 12.199 1.00 81.25 102 PHE A O 1
ATOM 871 N N . ASN A 1 103 ? -0.390 5.089 13.822 1.00 80.81 103 ASN A N 1
ATOM 872 C CA . ASN A 1 103 ? -1.672 5.770 13.982 1.00 80.81 103 ASN A CA 1
ATOM 873 C C . ASN A 1 103 ? -1.519 7.211 14.468 1.00 80.81 103 ASN A C 1
ATOM 875 O O . ASN A 1 103 ? -2.196 8.095 13.947 1.00 80.81 103 ASN A O 1
ATOM 879 N N . ILE A 1 104 ? -0.594 7.497 15.390 1.00 76.38 104 ILE A N 1
ATOM 880 C CA . ILE A 1 104 ? -0.273 8.880 15.780 1.00 76.38 104 ILE A CA 1
ATOM 881 C C . ILE A 1 104 ? 0.160 9.692 14.552 1.00 76.38 104 ILE A C 1
ATOM 883 O O . ILE A 1 104 ? -0.326 10.808 14.331 1.00 76.38 104 ILE A O 1
ATOM 887 N N . ASN A 1 105 ? 1.042 9.126 13.724 1.00 78.00 105 ASN A N 1
ATOM 888 C CA . ASN A 1 105 ? 1.501 9.766 12.495 1.00 78.00 105 ASN A CA 1
ATOM 889 C C . ASN A 1 105 ? 0.365 9.938 11.475 1.00 78.00 105 ASN A C 1
ATOM 891 O O . ASN A 1 105 ? 0.252 11.012 10.876 1.00 78.00 105 ASN A O 1
ATOM 895 N N . TYR A 1 106 ? -0.489 8.926 11.317 1.00 81.88 106 TYR A N 1
ATOM 896 C CA . TYR A 1 106 ? -1.653 8.946 10.434 1.00 81.88 106 TYR A CA 1
ATOM 897 C C . TYR A 1 106 ? -2.649 10.037 10.851 1.00 81.88 106 TYR A C 1
ATOM 899 O O . TYR A 1 106 ? -2.989 10.901 10.045 1.00 81.88 106 TYR A O 1
ATOM 907 N N . ILE A 1 107 ? -3.035 10.089 12.131 1.00 81.00 107 ILE A N 1
ATOM 908 C CA . ILE A 1 107 ? -3.948 11.104 12.684 1.00 81.00 107 ILE A CA 1
ATOM 909 C C . ILE A 1 107 ? -3.377 12.504 12.504 1.00 81.00 107 ILE A C 1
ATOM 911 O O . ILE A 1 107 ? -4.110 13.423 12.143 1.00 81.00 107 ILE A O 1
ATOM 915 N N . ARG A 1 108 ? -2.079 12.695 12.766 1.00 79.56 108 ARG A N 1
ATOM 916 C CA . ARG A 1 108 ? -1.438 14.005 12.611 1.00 79.56 108 ARG A CA 1
ATOM 917 C C . ARG A 1 108 ? -1.519 14.488 11.165 1.00 79.56 108 ARG A C 1
ATOM 919 O O . ARG A 1 108 ? -1.892 15.636 10.942 1.00 79.56 108 ARG A O 1
ATOM 926 N N . LYS A 1 109 ? -1.210 13.618 10.195 1.00 81.62 109 LYS A N 1
ATOM 927 C CA . LYS A 1 109 ? -1.336 13.927 8.762 1.00 81.62 109 LYS A CA 1
ATOM 928 C C . LYS A 1 109 ? -2.793 14.203 8.387 1.00 81.62 109 LYS A C 1
ATOM 930 O O . LYS A 1 109 ? -3.070 15.246 7.809 1.00 81.62 109 LYS A O 1
ATOM 935 N N . TYR A 1 110 ? -3.719 13.342 8.805 1.00 78.12 110 TYR A N 1
ATOM 936 C CA . TYR A 1 110 ? -5.156 13.479 8.560 1.00 78.12 110 TYR A CA 1
ATOM 937 C C . TYR A 1 110 ? -5.729 14.798 9.105 1.00 78.12 110 TYR A C 1
ATOM 939 O O . TYR A 1 110 ? -6.439 15.517 8.407 1.00 78.12 110 TYR A O 1
ATOM 947 N N . LYS A 1 111 ? -5.363 15.182 10.334 1.00 82.44 111 LYS A N 1
ATOM 948 C CA . LYS A 1 111 ? -5.790 16.445 10.961 1.00 82.44 111 LYS A CA 1
ATOM 949 C C . LYS A 1 111 ? -5.156 17.690 10.339 1.00 82.44 111 LYS A C 1
ATOM 951 O O . LYS A 1 111 ? -5.679 18.779 10.555 1.00 82.44 111 LYS A O 1
ATOM 956 N N . ASN A 1 112 ? -4.064 17.548 9.593 1.00 80.81 112 ASN A N 1
ATOM 957 C CA . ASN A 1 112 ? -3.429 18.656 8.879 1.00 80.81 112 ASN A CA 1
ATOM 958 C C . ASN A 1 112 ? -4.048 18.908 7.490 1.00 80.81 112 ASN A C 1
ATOM 960 O O . ASN A 1 112 ? -3.704 19.878 6.826 1.00 80.81 112 ASN A O 1
ATOM 964 N N . ILE A 1 113 ? -4.960 18.041 7.044 1.00 84.88 113 ILE A N 1
ATOM 965 C CA . ILE A 1 113 ? -5.737 18.229 5.815 1.00 84.88 113 ILE A CA 1
ATOM 966 C C . ILE A 1 113 ? -6.936 19.128 6.127 1.00 84.88 113 ILE A C 1
ATOM 968 O O . ILE A 1 113 ? -7.494 19.068 7.231 1.00 84.88 113 ILE A O 1
ATOM 972 N N . ASP A 1 114 ? -7.345 19.953 5.162 1.00 86.19 114 ASP A N 1
ATOM 973 C CA . ASP A 1 114 ? -8.568 20.747 5.266 1.00 86.19 114 ASP A CA 1
ATOM 974 C C . ASP A 1 114 ? -9.788 19.865 5.594 1.00 86.19 114 ASP A C 1
ATOM 976 O O . ASP A 1 114 ? -9.907 18.733 5.121 1.00 86.19 114 ASP A O 1
ATOM 980 N N . LYS A 1 115 ? -10.698 20.372 6.433 1.00 86.69 115 LYS A N 1
ATOM 981 C CA . LYS A 1 115 ? -11.812 19.581 6.973 1.00 86.69 115 LYS A CA 1
ATOM 982 C C . LYS A 1 115 ? -12.738 19.045 5.878 1.00 86.69 115 LYS A C 1
ATOM 984 O O . LYS A 1 115 ? -13.230 17.928 6.018 1.00 86.69 115 LYS A O 1
ATOM 989 N N . GLU A 1 116 ? -12.965 19.806 4.811 1.00 85.31 116 GLU A N 1
ATOM 990 C CA . GLU A 1 116 ? -13.814 19.367 3.704 1.00 85.31 116 GLU A CA 1
ATOM 991 C C . GLU A 1 116 ? -13.100 18.317 2.848 1.00 85.31 116 GLU A C 1
ATOM 993 O O . GLU A 1 116 ? -13.708 17.320 2.461 1.00 85.31 116 GLU A O 1
ATOM 998 N N . MET A 1 117 ? -11.787 18.468 2.652 1.00 84.62 117 MET A N 1
ATOM 999 C CA . MET A 1 117 ? -10.962 17.514 1.901 1.00 84.62 117 MET A CA 1
ATOM 1000 C C . MET A 1 117 ? -10.781 16.171 2.619 1.00 84.62 117 MET A C 1
ATOM 1002 O O . MET A 1 117 ? -10.618 15.145 1.962 1.00 84.62 117 MET A O 1
ATOM 1006 N N . ARG A 1 118 ? -10.864 16.134 3.957 1.00 84.62 118 ARG A N 1
ATOM 1007 C CA . ARG A 1 118 ? -10.804 14.878 4.731 1.00 84.62 118 ARG A CA 1
ATOM 1008 C C . ARG A 1 118 ? -11.888 13.875 4.345 1.00 84.62 118 ARG A C 1
ATOM 1010 O O . ARG A 1 118 ? -11.650 12.683 4.481 1.00 84.62 118 ARG A O 1
ATOM 1017 N N . LYS A 1 119 ? -13.037 14.338 3.834 1.00 84.56 119 LYS A N 1
ATOM 1018 C CA . LYS A 1 119 ? -14.144 13.478 3.374 1.00 84.56 119 LYS A CA 1
ATOM 1019 C C . LYS A 1 119 ? -13.754 12.569 2.202 1.00 84.56 119 LYS A C 1
ATOM 1021 O O . LYS A 1 119 ? -14.467 11.613 1.928 1.00 84.56 119 LYS A O 1
ATOM 1026 N N . LEU A 1 120 ? -12.654 12.877 1.510 1.00 85.88 120 LEU A N 1
ATOM 1027 C CA . LEU A 1 120 ? -12.111 12.055 0.427 1.00 85.88 120 LEU A CA 1
ATOM 1028 C C . LEU A 1 120 ? -11.303 10.857 0.932 1.00 85.88 120 LEU A C 1
ATOM 1030 O O . LEU A 1 120 ? -11.016 9.965 0.144 1.00 85.88 120 LEU A O 1
ATOM 1034 N N . ILE A 1 121 ? -10.915 10.850 2.210 1.00 83.81 121 ILE A N 1
ATOM 1035 C CA . ILE A 1 121 ? -10.192 9.739 2.825 1.00 83.81 121 ILE A CA 1
ATOM 1036 C C . ILE A 1 121 ? -11.221 8.836 3.490 1.00 83.81 121 ILE A C 1
ATOM 1038 O O . ILE A 1 121 ? -12.025 9.279 4.312 1.00 83.81 121 ILE A O 1
ATOM 1042 N N . THR A 1 122 ? -11.183 7.565 3.126 1.00 87.50 122 THR A N 1
ATOM 1043 C CA . THR A 1 122 ? -12.126 6.544 3.567 1.00 87.50 122 THR A CA 1
ATOM 1044 C C . THR A 1 122 ? -11.497 5.604 4.593 1.00 87.50 122 THR A C 1
ATOM 1046 O O . THR A 1 122 ? -10.284 5.595 4.820 1.00 87.50 122 THR A O 1
ATOM 1049 N N . VAL A 1 123 ? -12.334 4.778 5.223 1.00 85.62 123 VAL A N 1
ATOM 1050 C CA . VAL A 1 123 ? -11.863 3.667 6.064 1.00 85.62 123 VAL A CA 1
ATOM 1051 C C . VAL A 1 123 ? -11.037 2.676 5.243 1.00 85.62 123 VAL A C 1
ATOM 1053 O O . VAL A 1 123 ? -10.039 2.169 5.744 1.00 85.62 123 VAL A O 1
ATOM 1056 N N . GLU A 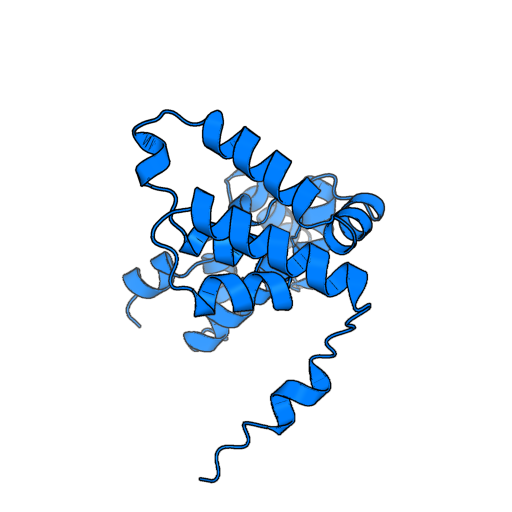1 124 ? -11.379 2.475 3.970 1.00 82.19 124 GLU A N 1
ATOM 1057 C CA . GLU A 1 124 ? -10.638 1.604 3.055 1.00 82.19 124 GLU A CA 1
ATOM 1058 C C . GLU A 1 124 ? -9.207 2.112 2.814 1.00 82.19 124 GLU A C 1
ATOM 1060 O O . GLU A 1 124 ? -8.252 1.340 2.852 1.00 82.19 124 GLU A O 1
ATOM 1065 N N . ASP A 1 125 ? -9.019 3.427 2.665 1.00 83.00 125 ASP A N 1
ATOM 1066 C CA . ASP A 1 125 ? -7.679 4.023 2.552 1.00 83.00 125 ASP A CA 1
ATOM 1067 C C . ASP A 1 125 ? -6.840 3.774 3.814 1.00 83.00 125 ASP A C 1
ATOM 1069 O O . ASP A 1 125 ? -5.634 3.524 3.744 1.00 83.00 125 ASP A O 1
ATOM 1073 N N . TYR A 1 126 ? -7.476 3.818 4.988 1.00 85.25 126 TYR A N 1
ATOM 1074 C CA . TYR A 1 126 ? -6.819 3.471 6.243 1.00 85.25 126 TYR A CA 1
ATOM 1075 C C . TYR A 1 126 ? -6.490 1.971 6.326 1.00 85.25 126 TYR A C 1
ATOM 1077 O O . TYR A 1 126 ? -5.359 1.632 6.677 1.00 85.25 126 TYR A O 1
ATOM 1085 N N . ILE A 1 127 ? -7.419 1.084 5.956 1.00 82.50 127 ILE A N 1
ATOM 1086 C CA . ILE A 1 127 ? -7.210 -0.374 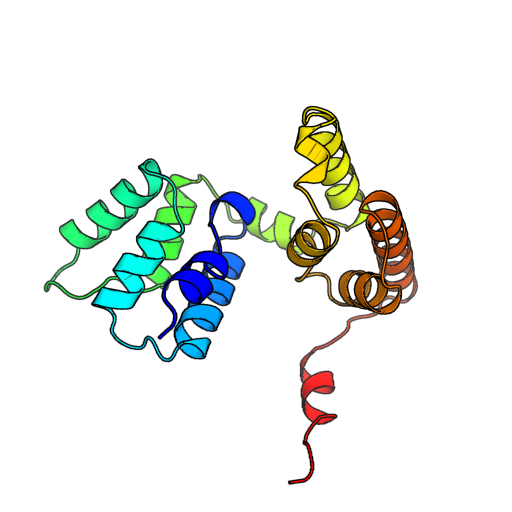5.910 1.00 82.50 127 ILE A CA 1
ATOM 1087 C C . ILE A 1 127 ? -6.015 -0.710 5.019 1.00 82.50 127 ILE A C 1
ATOM 1089 O O . ILE A 1 127 ? -5.097 -1.401 5.464 1.00 82.50 127 ILE A O 1
ATOM 1093 N N . ASN A 1 128 ? -5.961 -0.145 3.812 1.00 75.94 128 ASN A N 1
ATOM 1094 C CA . ASN A 1 128 ? -4.842 -0.336 2.889 1.00 75.94 128 ASN A CA 1
ATOM 1095 C C . ASN A 1 128 ? -3.507 0.100 3.504 1.00 75.94 128 ASN A C 1
ATOM 1097 O O . ASN A 1 128 ? -2.495 -0.582 3.357 1.00 75.94 128 ASN A O 1
ATOM 1101 N N . SER A 1 129 ? -3.514 1.177 4.291 1.00 76.81 129 SER A N 1
ATOM 1102 C CA . SER A 1 129 ? -2.318 1.678 4.973 1.00 76.81 129 SER A CA 1
ATOM 1103 C C . SER A 1 129 ? -1.815 0.780 6.121 1.00 76.81 129 SER A C 1
ATOM 1105 O O . SER A 1 129 ? -0.649 0.868 6.511 1.00 76.81 129 SER A O 1
ATOM 1107 N N . ILE A 1 130 ? -2.665 -0.109 6.653 1.00 80.44 130 ILE A N 1
ATOM 1108 C CA . ILE A 1 130 ? -2.308 -1.092 7.690 1.00 80.44 130 ILE A CA 1
ATOM 1109 C C . ILE A 1 130 ? -2.375 -2.545 7.201 1.00 80.44 130 ILE A C 1
ATOM 1111 O O . ILE A 1 130 ? -2.178 -3.447 8.013 1.00 80.44 130 ILE A O 1
ATOM 1115 N N . LYS A 1 131 ? -2.591 -2.789 5.901 1.00 76.31 131 LYS A N 1
ATOM 1116 C CA . LYS A 1 131 ? -2.713 -4.123 5.280 1.00 76.31 131 LYS A CA 1
ATOM 1117 C C . LYS A 1 131 ? -1.590 -5.101 5.677 1.00 76.31 131 LYS A C 1
ATOM 1119 O O . LYS A 1 131 ? -1.915 -6.250 5.977 1.00 76.31 131 LYS A O 1
ATOM 1124 N N . PRO A 1 132 ? -0.309 -4.688 5.807 1.00 69.62 132 PRO A N 1
ATOM 1125 C CA . PRO A 1 132 ? 0.760 -5.581 6.273 1.00 69.62 132 PRO A CA 1
ATOM 1126 C C . PRO A 1 132 ? 0.609 -6.062 7.72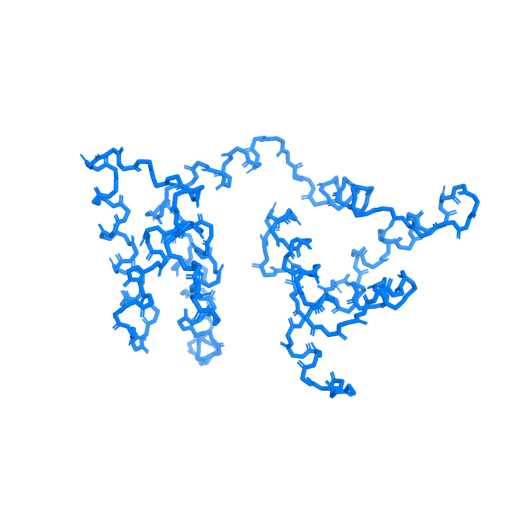7 1.00 69.62 132 PRO A C 1
ATOM 1128 O O . PRO A 1 132 ? 1.235 -7.035 8.138 1.00 69.62 132 PRO A O 1
ATOM 1131 N N . ARG A 1 133 ? -0.211 -5.379 8.531 1.00 76.19 133 ARG A N 1
ATOM 1132 C CA . ARG A 1 133 ? -0.420 -5.639 9.959 1.00 76.19 133 ARG A CA 1
ATOM 1133 C C . ARG A 1 133 ? -1.708 -6.430 10.129 1.00 76.19 133 ARG A C 1
ATOM 1135 O O . ARG A 1 133 ? -2.774 -5.897 10.431 1.00 76.19 133 ARG A O 1
ATOM 1142 N N . ILE A 1 134 ? -1.567 -7.726 9.891 1.00 76.38 134 ILE A N 1
ATOM 1143 C CA . ILE A 1 134 ? -2.647 -8.684 9.643 1.00 76.38 134 ILE A CA 1
ATOM 1144 C C . ILE A 1 134 ? -3.733 -8.649 10.716 1.00 76.38 134 ILE A C 1
ATOM 1146 O O . ILE A 1 134 ? -4.899 -8.448 10.391 1.00 76.38 134 ILE A O 1
ATOM 1150 N N . TYR A 1 135 ? -3.379 -8.851 11.987 1.00 82.31 135 TYR A N 1
ATOM 1151 C CA . TYR A 1 135 ? -4.379 -8.944 13.048 1.00 82.31 135 TYR A CA 1
ATOM 1152 C C . TYR A 1 135 ? -5.132 -7.619 13.267 1.00 82.31 135 TYR A C 1
ATOM 1154 O O . TYR A 1 135 ? -6.366 -7.639 13.279 1.00 82.31 135 TYR A O 1
ATOM 1162 N N . PRO A 1 136 ? -4.450 -6.459 13.360 1.00 86.62 136 PRO A N 1
ATOM 1163 C CA . PRO A 1 136 ? -5.113 -5.157 13.329 1.00 86.62 136 PRO A CA 1
ATOM 1164 C C . PRO A 1 136 ? -6.024 -4.944 12.118 1.00 86.62 136 PRO A C 1
ATOM 1166 O O . PRO A 1 136 ? -7.169 -4.538 12.297 1.00 86.62 136 PRO A O 1
ATOM 1169 N N . CYS A 1 137 ? -5.546 -5.250 10.910 1.00 84.38 137 CYS A N 1
ATOM 1170 C CA . CYS A 1 137 ? -6.297 -5.084 9.666 1.00 84.38 137 CYS A CA 1
ATOM 1171 C C . CYS A 1 137 ? -7.584 -5.927 9.659 1.00 84.38 137 CYS A C 1
ATOM 1173 O O . CYS A 1 137 ? -8.675 -5.396 9.454 1.00 84.38 137 CYS A O 1
ATOM 1175 N N . LEU A 1 138 ? -7.480 -7.218 9.993 1.00 83.50 138 LEU A N 1
ATOM 1176 C CA . LEU A 1 138 ? -8.626 -8.127 10.085 1.00 83.50 138 LEU A CA 1
ATOM 1177 C C . LEU A 1 138 ? -9.673 -7.634 11.085 1.00 83.50 138 LEU A C 1
ATOM 1179 O O . LEU A 1 138 ? -10.864 -7.687 10.802 1.00 83.50 138 LEU A O 1
ATOM 1183 N N . LYS A 1 139 ? -9.247 -7.116 12.243 1.00 91.56 139 LYS A N 1
ATOM 1184 C CA . LYS A 1 139 ? -10.185 -6.616 13.257 1.00 91.56 139 LYS A CA 1
ATOM 1185 C C . LYS A 1 139 ? -10.941 -5.373 12.807 1.00 91.56 139 LYS A C 1
ATOM 1187 O O . LYS A 1 139 ? -12.092 -5.212 13.196 1.00 91.56 139 LYS A O 1
ATOM 1192 N N . VAL A 1 140 ? -10.313 -4.513 12.007 1.00 90.88 140 VAL A N 1
ATOM 1193 C CA . VAL A 1 140 ? -10.983 -3.351 11.410 1.00 90.88 140 VAL A CA 1
ATOM 1194 C C . VAL A 1 140 ? -12.001 -3.794 10.357 1.00 90.88 140 VAL A C 1
ATOM 1196 O O . VAL A 1 140 ? -13.123 -3.294 10.371 1.00 90.88 140 VAL A O 1
ATOM 1199 N N . LEU A 1 141 ? -11.638 -4.761 9.505 1.00 86.88 141 LEU A N 1
ATOM 1200 C CA . LEU A 1 141 ? -12.531 -5.337 8.493 1.00 86.88 141 LEU A CA 1
ATOM 1201 C C . LEU A 1 141 ? -13.763 -6.013 9.118 1.00 86.88 141 LEU A C 1
ATOM 1203 O O . LEU A 1 141 ? -14.878 -5.765 8.680 1.00 86.88 141 LEU A O 1
ATOM 1207 N N . GLU A 1 142 ? -13.579 -6.818 10.170 1.00 88.81 142 GLU A N 1
ATOM 1208 C CA . GLU A 1 142 ? -14.675 -7.513 10.874 1.00 88.81 142 GLU A CA 1
ATOM 1209 C C . GLU A 1 142 ? -15.696 -6.569 11.527 1.00 88.81 142 GLU A C 1
ATOM 1211 O O . GLU A 1 142 ? -16.824 -6.975 11.791 1.00 88.81 142 GLU A O 1
ATOM 1216 N N . GLN A 1 143 ? -15.288 -5.346 11.868 1.00 89.56 143 GLN A N 1
ATOM 1217 C CA . GLN A 1 143 ? -16.117 -4.392 12.609 1.00 89.56 143 GLN A CA 1
ATOM 1218 C C . GLN A 1 143 ? -16.903 -3.442 11.700 1.00 89.56 143 GLN A C 1
ATOM 1220 O O . GLN A 1 143 ? -17.697 -2.673 12.227 1.00 89.56 143 GLN A O 1
ATOM 1225 N N . GLU A 1 144 ? -16.683 -3.476 10.377 1.00 86.00 144 GLU A N 1
ATOM 1226 C CA . GLU A 1 144 ? -17.377 -2.618 9.399 1.00 86.00 144 GLU A CA 1
ATOM 1227 C C . GLU A 1 144 ? -17.415 -1.133 9.820 1.00 86.00 144 GLU A C 1
ATOM 1229 O O . GLU A 1 144 ? -18.455 -0.480 9.799 1.00 86.00 144 GLU A O 1
ATOM 1234 N N . CYS A 1 145 ? -16.262 -0.604 10.246 1.00 90.56 145 CYS A N 1
ATOM 1235 C CA . CYS A 1 145 ? -16.156 0.727 10.854 1.00 90.56 145 CYS A CA 1
ATOM 1236 C C . CYS A 1 145 ? -16.753 1.826 9.959 1.00 90.56 145 CYS A C 1
ATOM 1238 O O . CYS A 1 145 ? -16.429 1.911 8.772 1.00 90.56 145 CYS A O 1
ATOM 1240 N N . GLU A 1 146 ? -17.527 2.745 10.540 1.00 87.38 146 GLU A N 1
ATOM 1241 C CA . GLU A 1 146 ? -18.184 3.815 9.771 1.00 87.38 146 GLU A CA 1
ATOM 1242 C C . GLU A 1 146 ? -17.238 4.982 9.453 1.00 87.38 146 GLU A C 1
ATOM 1244 O O . GLU A 1 146 ? -17.472 5.778 8.541 1.00 87.38 146 GLU A O 1
ATOM 1249 N N . ASN A 1 147 ? -16.169 5.131 10.238 1.00 89.44 147 ASN A 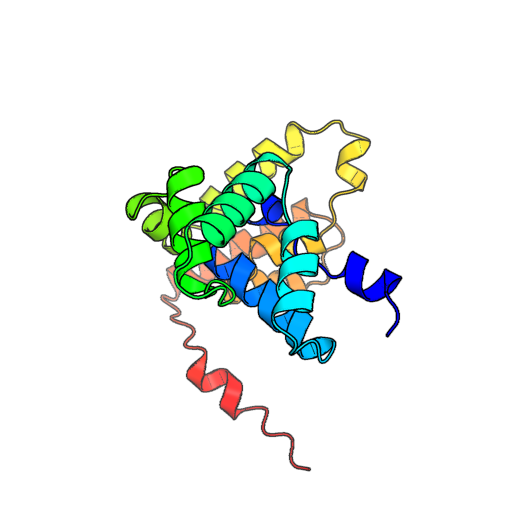N 1
ATOM 1250 C CA . ASN A 1 147 ? -15.232 6.240 10.118 1.00 89.44 147 ASN A CA 1
ATOM 1251 C C . ASN A 1 147 ? -13.804 5.859 10.538 1.00 89.44 147 ASN A C 1
ATOM 1253 O O . ASN A 1 147 ? -13.556 4.882 11.246 1.00 89.44 147 ASN A O 1
ATOM 1257 N N . ILE A 1 148 ? -12.844 6.680 10.107 1.00 88.62 148 ILE A N 1
ATOM 1258 C CA . ILE A 1 148 ? -11.409 6.452 10.322 1.00 88.62 148 ILE A CA 1
ATOM 1259 C C . ILE A 1 148 ? -11.051 6.437 11.817 1.00 88.62 148 ILE A C 1
ATOM 1261 O O . ILE A 1 148 ? -10.189 5.671 12.238 1.00 88.62 148 ILE A O 1
ATOM 1265 N N . GLU A 1 149 ? -11.692 7.270 12.641 1.00 88.62 149 GLU A N 1
ATOM 1266 C CA . GLU A 1 149 ? -11.372 7.354 14.073 1.00 88.62 149 GLU A CA 1
ATOM 1267 C C . GLU A 1 149 ? -11.719 6.059 14.814 1.00 88.62 149 GLU A C 1
ATOM 1269 O O . GLU A 1 149 ? -10.991 5.639 15.716 1.00 88.62 149 GLU A O 1
ATOM 1274 N N . GLU A 1 150 ? -12.816 5.416 14.425 1.00 92.31 150 GLU A N 1
ATOM 1275 C CA . GLU A 1 150 ? -13.211 4.099 14.910 1.00 92.31 150 GLU A CA 1
ATOM 1276 C C . GLU A 1 150 ? -12.238 3.009 14.446 1.00 92.31 150 GLU A C 1
ATOM 1278 O O . GLU A 1 150 ? -11.698 2.278 15.283 1.00 92.31 150 GLU A O 1
ATOM 1283 N N . ALA A 1 151 ? -11.923 2.977 13.148 1.00 92.50 151 ALA A N 1
ATOM 1284 C CA . ALA A 1 151 ? -10.971 2.029 12.572 1.00 92.50 151 ALA A CA 1
ATOM 1285 C C . ALA A 1 151 ? -9.599 2.089 13.268 1.00 92.50 151 ALA A C 1
ATOM 1287 O O . ALA A 1 151 ? -9.029 1.065 13.650 1.00 92.50 151 ALA A O 1
ATOM 1288 N N . ILE A 1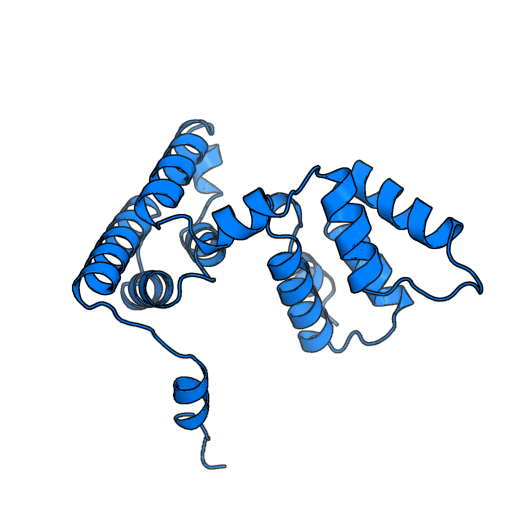 152 ? -9.103 3.299 13.535 1.00 90.69 152 ILE A N 1
ATOM 1289 C CA . ILE A 1 152 ? -7.859 3.539 14.275 1.00 90.69 152 ILE A CA 1
ATOM 1290 C C . ILE A 1 152 ? -7.913 2.942 15.684 1.00 90.69 152 ILE A C 1
ATOM 1292 O O . ILE A 1 152 ? -6.976 2.258 16.103 1.00 90.69 152 ILE A O 1
ATOM 1296 N N . LYS A 1 153 ? -8.996 3.188 16.433 1.00 91.56 153 LYS A N 1
ATOM 1297 C CA . LYS A 1 153 ? -9.143 2.676 17.807 1.00 91.56 153 LYS A CA 1
ATOM 1298 C C . LYS A 1 153 ? -9.150 1.151 17.835 1.00 91.56 153 LYS A C 1
ATOM 1300 O O . LYS A 1 153 ? -8.542 0.552 18.725 1.00 91.56 153 LYS A O 1
ATOM 1305 N N . ILE A 1 154 ? -9.827 0.528 16.873 1.00 92.56 154 ILE A N 1
ATOM 1306 C CA . ILE A 1 154 ? -9.901 -0.929 16.750 1.00 92.56 154 ILE A CA 1
ATOM 1307 C C . ILE A 1 154 ? -8.527 -1.509 16.416 1.00 92.56 154 ILE A C 1
ATOM 1309 O O . ILE A 1 154 ? -8.075 -2.420 17.115 1.00 92.56 154 ILE A O 1
ATOM 1313 N N . ALA A 1 155 ? -7.824 -0.933 15.439 1.00 90.12 155 ALA A N 1
ATOM 1314 C CA . ALA A 1 155 ? -6.473 -1.346 15.077 1.00 90.12 155 ALA A CA 1
ATOM 1315 C C . ALA A 1 155 ? -5.496 -1.236 16.264 1.00 90.12 155 ALA A C 1
ATOM 1317 O O . ALA A 1 155 ? -4.735 -2.169 16.527 1.00 90.12 155 ALA A O 1
ATOM 1318 N N . GLU A 1 156 ? -5.538 -0.143 17.040 1.00 88.94 156 GLU A N 1
ATOM 1319 C CA . GLU A 1 156 ? -4.699 0.000 18.242 1.00 88.94 156 GLU A CA 1
ATOM 1320 C C . GLU A 1 156 ? -5.011 -1.054 19.297 1.00 88.94 156 GLU A C 1
ATOM 1322 O O . GLU A 1 156 ? -4.099 -1.642 19.885 1.00 88.94 156 GLU A O 1
ATOM 1327 N N . LYS A 1 157 ? -6.299 -1.291 19.564 1.00 89.81 157 LYS A N 1
ATOM 1328 C CA . LYS A 1 157 ? -6.721 -2.297 20.539 1.00 89.81 157 LYS A CA 1
ATOM 1329 C C . LYS A 1 157 ? -6.239 -3.683 20.115 1.00 89.81 157 LYS A C 1
ATOM 1331 O O . LYS A 1 157 ? -5.713 -4.412 20.953 1.00 89.81 157 LYS A O 1
ATOM 1336 N N . ALA A 1 158 ? -6.377 -4.021 18.835 1.00 88.19 158 ALA A N 1
ATOM 1337 C CA . ALA A 1 158 ? -5.898 -5.273 18.267 1.00 88.19 158 ALA A CA 1
ATOM 1338 C C . ALA A 1 158 ? -4.373 -5.415 18.398 1.00 88.19 158 ALA A C 1
ATOM 1340 O O . ALA A 1 158 ? -3.907 -6.430 18.908 1.00 88.19 158 ALA A O 1
ATOM 1341 N N . SER A 1 159 ? -3.604 -4.374 18.068 1.00 85.31 159 SER A N 1
ATOM 1342 C CA . SER A 1 159 ? -2.141 -4.377 18.216 1.00 85.31 159 SER A CA 1
ATOM 1343 C C . SER A 1 159 ? -1.695 -4.610 19.661 1.00 85.31 159 SER A C 1
ATOM 1345 O O . SER A 1 159 ? -0.799 -5.409 19.909 1.00 85.31 159 SER A O 1
ATOM 1347 N N . ARG A 1 160 ? -2.347 -3.967 20.640 1.00 84.62 160 ARG A N 1
ATOM 1348 C CA . ARG A 1 160 ? -2.035 -4.176 22.068 1.00 84.62 160 ARG A CA 1
ATOM 1349 C C . ARG A 1 160 ? -2.358 -5.597 22.530 1.00 84.62 160 ARG A C 1
ATOM 1351 O O . ARG A 1 160 ? -1.713 -6.106 23.443 1.00 84.62 160 ARG A O 1
ATOM 1358 N N . ILE A 1 161 ? -3.396 -6.214 21.966 1.00 83.44 161 ILE A N 1
ATOM 1359 C CA . ILE A 1 161 ? -3.752 -7.608 22.253 1.00 83.44 161 ILE A CA 1
ATOM 1360 C C . ILE A 1 161 ? -2.690 -8.546 21.669 1.00 83.44 161 ILE A C 1
ATOM 1362 O O . ILE A 1 161 ? -2.224 -9.432 22.377 1.00 83.44 161 ILE A O 1
ATOM 1366 N N . GLU A 1 162 ? -2.279 -8.322 20.421 1.00 79.12 162 GLU A N 1
ATOM 1367 C CA . GLU A 1 162 ? -1.236 -9.099 19.741 1.00 79.12 162 GLU A CA 1
ATOM 1368 C C . GLU A 1 162 ? 0.095 -9.063 20.506 1.00 79.12 162 GLU A C 1
ATOM 1370 O O . GLU A 1 162 ? 0.656 -10.120 20.798 1.00 79.12 162 GLU A O 1
ATOM 1375 N N . GLU A 1 163 ? 0.532 -7.873 20.938 1.00 77.31 163 GLU A N 1
ATOM 1376 C CA . GLU A 1 163 ? 1.730 -7.691 21.773 1.00 77.31 163 GLU A CA 1
ATOM 1377 C C . GLU A 1 163 ? 1.637 -8.456 23.100 1.00 77.31 163 GLU A C 1
ATOM 1379 O O . GLU A 1 163 ? 2.573 -9.154 23.488 1.00 77.31 163 GLU A O 1
ATOM 1384 N N . LYS A 1 164 ? 0.499 -8.361 23.801 1.00 81.62 164 LYS A N 1
ATOM 1385 C CA . LYS A 1 164 ? 0.298 -9.040 25.094 1.00 81.62 164 LYS A CA 1
ATOM 1386 C C . LYS A 1 164 ? 0.271 -10.557 24.977 1.00 81.62 164 LYS A C 1
ATOM 1388 O O . LYS A 1 164 ? 0.671 -11.247 25.910 1.00 81.62 164 LYS A O 1
ATOM 1393 N N . LEU A 1 165 ? -0.255 -11.066 23.871 1.00 75.12 165 LEU A N 1
ATOM 1394 C CA . LEU A 1 165 ? -0.407 -12.497 23.634 1.00 75.12 165 LEU A CA 1
ATOM 1395 C C . LEU A 1 165 ? 0.808 -13.107 22.921 1.00 75.12 165 LEU A C 1
ATOM 1397 O O . LEU A 1 165 ? 0.862 -14.324 22.769 1.00 75.12 165 LEU A O 1
ATOM 1401 N N . ASN A 1 166 ? 1.780 -12.284 22.504 1.00 65.38 166 ASN A N 1
ATOM 1402 C CA . ASN A 1 166 ? 2.940 -12.682 21.702 1.00 65.38 166 ASN A CA 1
ATOM 1403 C C . ASN A 1 166 ? 2.533 -13.507 20.463 1.00 65.38 166 ASN A C 1
ATOM 1405 O O . ASN A 1 166 ? 3.215 -14.460 20.073 1.00 65.38 166 ASN A O 1
ATOM 1409 N N . PHE A 1 167 ? 1.378 -13.170 19.877 1.00 60.31 167 PHE A N 1
ATOM 1410 C CA . PHE A 1 167 ? 0.851 -13.844 18.695 1.00 60.31 167 PHE A CA 1
ATOM 1411 C C . PHE A 1 167 ? 1.816 -13.595 17.530 1.00 60.31 167 PHE A C 1
ATOM 1413 O O . PHE A 1 167 ? 1.931 -12.479 17.038 1.00 60.31 167 PHE A O 1
ATOM 1420 N N . LYS A 1 168 ? 2.506 -14.639 17.063 1.00 53.50 168 LYS A N 1
ATOM 1421 C CA . LYS A 1 168 ? 3.089 -14.655 15.718 1.00 53.50 168 LYS A CA 1
ATOM 1422 C C . LYS A 1 168 ? 2.081 -15.335 14.807 1.00 53.50 168 LYS A C 1
ATOM 1424 O O . LYS A 1 168 ? 2.019 -16.562 14.770 1.00 53.50 168 LYS A O 1
ATOM 1429 N N . ILE A 1 169 ? 1.244 -14.557 14.127 1.00 52.75 169 ILE A N 1
ATOM 1430 C CA . ILE A 1 169 ? 0.378 -15.119 13.089 1.00 52.75 169 ILE A CA 1
ATOM 1431 C C . ILE A 1 169 ? 1.261 -15.445 11.882 1.00 52.75 169 ILE A C 1
ATOM 1433 O O . ILE A 1 169 ? 1.724 -14.550 11.183 1.00 52.75 169 ILE A O 1
ATOM 1437 N N . ASP A 1 170 ? 1.521 -16.736 11.671 1.00 47.59 170 ASP A N 1
ATOM 1438 C CA . ASP A 1 170 ? 2.264 -17.249 10.519 1.00 47.59 170 ASP A CA 1
ATOM 1439 C C . ASP A 1 170 ? 1.282 -17.604 9.387 1.00 47.59 170 ASP A C 1
ATOM 1441 O O . ASP A 1 170 ? 0.424 -18.485 9.526 1.00 47.59 170 ASP A O 1
ATOM 1445 N N . PHE A 1 171 ? 1.371 -16.885 8.264 1.00 44.69 171 PHE A N 1
ATOM 1446 C CA . PHE A 1 171 ? 0.415 -16.969 7.150 1.00 44.69 171 PHE A CA 1
ATOM 1447 C C . PHE A 1 171 ? 0.433 -18.314 6.414 1.00 44.69 171 PHE A C 1
ATOM 1449 O O . PHE A 1 171 ? -0.535 -18.654 5.727 1.00 44.69 171 PHE A O 1
ATOM 1456 N N . ASN A 1 172 ? 1.492 -19.113 6.581 1.00 45.16 172 ASN A N 1
ATOM 1457 C CA . ASN A 1 172 ? 1.581 -20.437 5.962 1.00 45.16 172 ASN A CA 1
ATOM 1458 C C . ASN A 1 172 ? 0.462 -21.388 6.425 1.00 45.16 172 ASN A C 1
ATOM 1460 O O . ASN A 1 172 ? 0.050 -22.261 5.662 1.00 45.16 172 ASN A O 1
ATOM 1464 N N . ASN A 1 173 ? -0.102 -21.173 7.620 1.00 41.69 173 ASN A N 1
ATOM 1465 C CA . ASN A 1 173 ? -1.211 -21.983 8.131 1.00 41.69 173 ASN A CA 1
ATOM 1466 C C . ASN A 1 173 ? -2.598 -21.519 7.654 1.00 41.69 173 ASN A C 1
ATOM 1468 O O . ASN A 1 173 ? -3.509 -22.338 7.554 1.00 41.69 173 ASN A O 1
ATOM 1472 N N . TYR A 1 174 ? -2.789 -20.240 7.314 1.00 42.91 174 TYR A N 1
ATOM 1473 C CA . TYR A 1 174 ? -4.111 -19.736 6.909 1.00 42.91 174 TYR A CA 1
ATOM 1474 C C . TYR A 1 174 ? -4.497 -20.161 5.482 1.00 42.91 174 TYR A C 1
ATOM 1476 O O . TYR A 1 174 ? -5.666 -20.442 5.217 1.00 42.91 174 TYR A O 1
ATOM 1484 N N . LYS A 1 175 ? -3.518 -20.300 4.572 1.00 38.78 175 LYS A N 1
ATOM 1485 C CA . LYS A 1 175 ? -3.751 -20.769 3.189 1.00 38.78 175 LYS A CA 1
ATOM 1486 C C . LYS A 1 175 ? -4.221 -22.228 3.104 1.00 38.78 175 LYS A C 1
ATOM 1488 O O . LYS A 1 175 ? -4.872 -22.588 2.127 1.00 38.78 175 LYS A O 1
ATOM 1493 N N . GLN A 1 176 ? -3.927 -23.072 4.097 1.00 35.84 176 GLN A N 1
ATOM 1494 C CA . GLN A 1 176 ? -4.339 -24.483 4.071 1.00 35.84 176 GLN A CA 1
ATOM 1495 C C . GLN A 1 176 ? -5.828 -24.699 4.384 1.00 35.84 176 GLN A C 1
ATOM 1497 O O . GLN A 1 176 ? -6.391 -25.692 3.929 1.00 35.84 176 GLN A O 1
ATOM 1502 N N . ASN A 1 177 ? -6.490 -23.762 5.073 1.00 34.34 177 ASN A N 1
ATOM 1503 C CA . ASN A 1 177 ? -7.881 -23.936 5.509 1.00 34.34 177 ASN A CA 1
ATOM 1504 C C . ASN A 1 177 ? -8.940 -23.508 4.478 1.00 34.34 177 ASN A C 1
ATOM 1506 O O . ASN A 1 177 ? -10.121 -23.760 4.693 1.00 34.34 177 ASN A O 1
ATOM 1510 N N . TYR A 1 178 ? -8.536 -22.935 3.339 1.00 36.25 178 TYR A N 1
ATOM 1511 C CA . TYR A 1 178 ? -9.432 -22.601 2.222 1.00 36.25 178 TYR A CA 1
ATOM 1512 C C . TYR A 1 178 ? -9.073 -23.354 0.935 1.00 36.25 178 TYR A C 1
ATOM 1514 O O . TYR A 1 178 ? -9.201 -22.823 -0.169 1.00 36.25 178 TYR A O 1
ATOM 1522 N N . LYS A 1 179 ? -8.678 -24.632 1.044 1.00 31.08 179 LYS A N 1
ATOM 1523 C CA . LYS A 1 179 ? -8.927 -25.564 -0.063 1.00 31.08 179 LYS A CA 1
ATOM 1524 C C . LYS A 1 179 ? -10.438 -25.749 -0.172 1.00 31.08 179 LYS A C 1
ATOM 1526 O O . LYS A 1 179 ? -11.014 -26.626 0.464 1.00 31.08 179 LYS A O 1
ATOM 1531 N N . ILE A 1 180 ? -11.062 -24.876 -0.959 1.00 29.67 180 ILE A N 1
ATOM 1532 C CA . ILE A 1 180 ? -12.400 -25.089 -1.497 1.00 29.67 180 ILE A CA 1
ATOM 1533 C C . ILE A 1 180 ? -12.365 -26.461 -2.167 1.00 29.67 180 ILE A C 1
ATOM 1535 O O . ILE A 1 180 ? -11.604 -26.690 -3.108 1.00 29.67 180 ILE A O 1
ATOM 1539 N N . ILE A 1 181 ? -13.131 -27.387 -1.599 1.00 33.88 181 ILE A N 1
ATOM 1540 C CA . ILE A 1 181 ? -13.500 -28.637 -2.246 1.00 33.88 181 ILE A CA 1
ATOM 1541 C C . ILE A 1 181 ? -14.306 -28.212 -3.477 1.00 33.88 181 ILE A C 1
ATOM 1543 O O . ILE A 1 181 ? -15.399 -27.665 -3.326 1.00 33.88 181 ILE A O 1
ATOM 1547 N N . ILE A 1 182 ? -13.702 -28.356 -4.659 1.00 34.84 182 ILE A N 1
ATOM 1548 C CA . ILE A 1 182 ? -14.402 -28.300 -5.949 1.00 34.84 182 ILE A CA 1
ATOM 1549 C C . ILE A 1 182 ? -15.163 -29.613 -6.112 1.00 34.84 182 ILE A C 1
ATOM 1551 O O . ILE A 1 182 ? -14.552 -30.666 -5.810 1.00 34.84 182 ILE A O 1
#

Foldseek 3Di:
DPVVVLLVQQAAPVLQQLPLVVNVVSLVVSCVVVVPPDLVVSVVSVCSNYDPVLVVLLVVCQVPDPPSDRDDSVVSSVSVCVVSVPDPVNVVCVVPPQLVNVLVVVVVVLVVDDPVCSVVDACVSVLVNCVVVPQLSVQLVVVVDPGNVVSSVSSNVRSVVCVVVVDPPDCVVVVVVPPPPD

Secondary structure (DSSP, 8-state):
--HHHHHHT---GGGTTT-HHHHHHHHHHHHHHTT---HHHHHHHHHHTS-HHHHHHHHHHHHH-GGGPPPPHHHHHHHHHHHTT--HHHHHHHHH--HHHHHHHHHHHHHTS-TTGGGG--HHHHHHHHTTSHHHHHHHHHTT-SSHHHHHHHHHHHHHHHHHHT----TTTTGGGG----

pLDDT: mean 79.93, std 14.25, range [29.67, 93.62]

Organism: NCBI:txid1754190

Sequence (182 aa):
MDIYKLLRNLPLLKNYGKDVDLWIHDFEEVMDLWDIQNPKRRLIFMQECMDYALKEVLKSIEENGENKTYPSTQIIKEEFEKYLGITQNDKIWVLKEPIPIFNINYIRKYKNIDKEMRKLITVEDYINSIKPRIYPCLKVLEQECENIEEAIKIAEKASRIEEKLNFKIDFNNYKQNYKIII